Protein AF-A0A940KDH1-F1 (afdb_monomer_lite)

Structure (mmCIF, N/CA/C/O backbone):
data_AF-A0A940KDH1-F1
#
_entry.id   AF-A0A940KDH1-F1
#
loop_
_atom_site.group_PDB
_atom_site.id
_atom_site.type_symbol
_atom_site.label_atom_id
_atom_site.label_alt_id
_atom_site.label_comp_id
_atom_site.label_asym_id
_atom_site.label_entity_id
_atom_site.label_seq_id
_atom_site.pdbx_PDB_ins_code
_atom_site.Cartn_x
_atom_site.Cartn_y
_atom_site.Cartn_z
_atom_site.occupancy
_atom_site.B_iso_or_equiv
_atom_site.auth_seq_id
_atom_site.auth_comp_id
_atom_site.auth_asym_id
_atom_site.auth_atom_id
_atom_site.pdbx_PDB_model_num
ATOM 1 N N . VAL A 1 1 ? -22.830 40.051 57.660 1.00 58.16 1 VAL A N 1
ATOM 2 C CA . VAL A 1 1 ? -23.283 38.636 57.651 1.00 58.16 1 VAL A CA 1
ATOM 3 C C . VAL A 1 1 ? -22.988 37.939 56.317 1.00 58.16 1 VAL A C 1
ATOM 5 O O . VAL A 1 1 ? -22.338 36.906 56.337 1.00 58.16 1 VAL A O 1
ATOM 8 N N . ALA A 1 2 ? -23.334 38.521 55.158 1.00 60.00 2 ALA A N 1
ATOM 9 C CA . ALA A 1 2 ? -23.097 37.901 53.839 1.00 60.00 2 ALA A CA 1
ATOM 10 C C . ALA A 1 2 ? -21.617 37.590 53.502 1.00 60.00 2 ALA A C 1
ATOM 12 O O . ALA A 1 2 ? -21.322 36.557 52.908 1.00 60.00 2 ALA A O 1
ATOM 13 N N . LYS A 1 3 ? -20.674 38.438 53.940 1.00 62.50 3 LYS A N 1
ATOM 14 C CA . LYS A 1 3 ? -19.231 38.268 53.672 1.00 62.50 3 LYS A CA 1
ATOM 15 C C . LYS A 1 3 ? -18.620 37.045 54.377 1.00 62.50 3 LYS A C 1
ATOM 17 O O . LYS A 1 3 ? -17.759 36.383 53.812 1.00 62.50 3 LYS A O 1
ATOM 22 N N . ALA A 1 4 ? -19.123 36.711 55.569 1.00 64.31 4 ALA A N 1
ATOM 23 C CA . ALA A 1 4 ? -18.691 35.533 56.325 1.00 64.31 4 ALA A CA 1
ATOM 24 C C . ALA A 1 4 ? -19.195 34.225 55.685 1.00 64.31 4 ALA A C 1
ATOM 26 O O . ALA A 1 4 ? -18.475 33.235 55.660 1.00 64.31 4 ALA A O 1
ATOM 27 N N . ALA A 1 5 ? -20.394 34.234 55.089 1.00 70.69 5 ALA A N 1
ATOM 28 C CA . ALA A 1 5 ? -20.937 33.073 54.379 1.00 70.69 5 ALA A CA 1
ATOM 29 C C . ALA A 1 5 ? -20.175 32.769 53.075 1.00 70.69 5 ALA A C 1
ATOM 31 O O . ALA A 1 5 ? -19.949 31.607 52.744 1.00 70.69 5 ALA A O 1
ATOM 32 N N . GLN A 1 6 ? -19.729 33.804 52.353 1.00 74.75 6 GLN A N 1
ATOM 33 C CA . GLN A 1 6 ? -18.871 33.632 51.174 1.00 74.75 6 GLN A CA 1
ATOM 34 C C . GLN A 1 6 ? -17.470 33.132 51.539 1.00 74.75 6 GLN A C 1
ATOM 36 O O . GLN A 1 6 ? -16.935 32.271 50.841 1.00 74.75 6 GLN A O 1
ATOM 41 N N . GLN A 1 7 ? -16.890 33.620 52.641 1.00 73.38 7 GLN A N 1
ATOM 42 C CA . GLN A 1 7 ? -15.617 33.099 53.147 1.00 73.38 7 GLN A CA 1
ATOM 43 C C . GLN A 1 7 ? -15.739 31.625 53.547 1.00 73.38 7 GLN A C 1
ATOM 45 O O . GLN A 1 7 ? -14.933 30.821 53.095 1.00 73.38 7 GLN A O 1
ATOM 50 N N . PHE A 1 8 ? -16.816 31.252 54.242 1.00 78.44 8 PHE A N 1
ATOM 51 C CA . PHE A 1 8 ? -17.090 29.864 54.614 1.00 78.44 8 PHE A CA 1
ATOM 52 C C . PHE A 1 8 ? -17.244 28.934 53.399 1.00 78.44 8 PHE A C 1
ATOM 54 O O . PHE A 1 8 ? -16.708 27.828 53.382 1.00 78.44 8 PHE A O 1
ATOM 61 N N . LEU A 1 9 ? -17.941 29.378 52.346 1.00 76.94 9 LEU A N 1
ATOM 62 C CA . LEU A 1 9 ? -18.056 28.606 51.103 1.00 76.94 9 LEU A CA 1
ATOM 63 C C . LEU A 1 9 ? -16.704 28.453 50.397 1.00 76.94 9 LEU A C 1
ATOM 65 O O . LEU A 1 9 ? -16.397 27.376 49.890 1.00 76.94 9 LEU A O 1
ATOM 69 N N . THR A 1 10 ? -15.887 29.505 50.402 1.00 80.31 10 THR A N 1
ATOM 70 C CA . THR A 1 10 ? -14.557 29.490 49.779 1.00 80.31 10 THR A CA 1
ATOM 71 C C . THR A 1 10 ? -13.597 28.574 50.539 1.00 80.31 10 THR A C 1
ATOM 73 O O . THR A 1 10 ? -12.858 27.814 49.916 1.00 80.31 10 THR A O 1
ATOM 76 N N . GLU A 1 11 ? -13.644 28.581 51.874 1.00 80.12 11 GLU A N 1
ATOM 77 C CA . GLU A 1 11 ? -12.891 27.650 52.722 1.00 80.12 11 GLU A CA 1
ATOM 78 C C . GLU A 1 11 ? -13.316 26.202 52.474 1.00 80.12 11 GLU A C 1
ATOM 80 O O . GLU A 1 11 ? -12.465 25.353 52.234 1.00 80.12 11 GLU A O 1
ATOM 85 N N . ARG A 1 12 ? -14.623 25.920 52.394 1.00 78.25 12 ARG A N 1
ATOM 86 C CA . ARG A 1 12 ? -15.125 24.552 52.186 1.00 78.25 12 ARG A CA 1
ATOM 87 C C . ARG A 1 12 ? -14.752 23.963 50.823 1.00 78.25 12 ARG A C 1
ATOM 89 O O . ARG A 1 12 ? -14.547 22.754 50.700 1.00 78.25 12 ARG A O 1
ATOM 96 N N . VAL A 1 13 ? -14.687 24.806 49.792 1.00 76.75 13 VAL A N 1
ATOM 97 C CA . VAL A 1 13 ? -14.243 24.411 48.447 1.00 76.75 13 VAL A CA 1
ATOM 98 C C . VAL A 1 13 ? -12.733 24.170 48.432 1.00 76.75 13 VAL A C 1
ATOM 100 O O . VAL A 1 13 ? -12.292 23.155 47.894 1.00 76.75 13 VAL A O 1
ATOM 103 N N . ASN A 1 14 ? -11.951 25.040 49.078 1.00 78.38 14 ASN A N 1
ATOM 104 C CA . ASN A 1 14 ? -10.506 24.856 49.213 1.00 78.38 14 ASN A CA 1
ATOM 105 C C . ASN A 1 14 ? -10.142 23.614 50.030 1.00 78.38 14 ASN A C 1
ATOM 107 O O . ASN A 1 14 ? -9.196 22.917 49.673 1.00 78.38 14 ASN A O 1
ATOM 111 N N . ASP A 1 15 ? -10.899 23.306 51.082 1.00 77.75 15 ASP A N 1
ATOM 112 C CA . ASP A 1 15 ? -10.689 22.104 51.883 1.00 77.75 15 ASP A CA 1
ATOM 113 C C . ASP A 1 15 ? -10.970 20.848 51.064 1.00 77.75 15 ASP A C 1
ATOM 115 O O . ASP A 1 15 ? -10.135 19.950 51.041 1.00 77.75 15 ASP A O 1
ATOM 119 N N . ARG A 1 16 ? -12.063 20.807 50.286 1.00 71.19 16 ARG A N 1
ATOM 120 C CA . ARG A 1 16 ? -12.323 19.681 49.369 1.00 71.19 16 ARG A CA 1
ATOM 121 C C . ARG A 1 16 ? -11.237 19.516 48.308 1.00 71.19 16 ARG A C 1
ATOM 123 O O . ARG A 1 16 ? -10.835 18.386 48.043 1.00 71.19 16 ARG A O 1
ATOM 130 N N . LEU A 1 17 ? -10.750 20.613 47.728 1.00 70.75 17 LEU A N 1
ATOM 131 C CA . LEU A 1 17 ? -9.645 20.588 46.766 1.00 70.75 17 LEU A CA 1
ATOM 132 C C . LEU A 1 17 ? -8.349 20.084 47.413 1.00 70.75 17 LEU A C 1
ATOM 134 O O . LEU A 1 17 ? -7.697 19.211 46.850 1.00 70.75 17 LEU A O 1
ATOM 138 N N . LYS A 1 18 ? -8.004 20.553 48.618 1.00 70.56 18 LYS A N 1
ATOM 139 C CA . LYS A 1 18 ? -6.830 20.075 49.368 1.00 70.56 18 LYS A CA 1
ATOM 140 C C . LYS A 1 18 ? -6.956 18.610 49.783 1.00 70.56 18 LYS A C 1
ATOM 142 O O . LYS A 1 18 ? -5.959 17.894 49.732 1.00 70.56 18 LYS A O 1
ATOM 147 N N . THR A 1 19 ? -8.146 18.149 50.169 1.00 69.12 19 THR A N 1
ATOM 148 C CA . THR A 1 19 ? -8.399 16.736 50.485 1.00 69.12 19 THR A CA 1
ATOM 149 C C . THR A 1 19 ? -8.268 15.862 49.237 1.00 69.12 19 THR A C 1
ATOM 151 O O . THR A 1 19 ? -7.644 14.811 49.316 1.00 69.12 19 THR A O 1
ATOM 154 N N . ALA A 1 20 ? -8.764 16.310 48.078 1.00 60.62 20 ALA A N 1
ATOM 155 C CA . ALA A 1 20 ? -8.611 15.592 46.810 1.00 60.62 20 ALA A CA 1
ATOM 156 C C . ALA A 1 20 ? -7.150 15.559 46.321 1.00 60.62 20 ALA A C 1
ATOM 158 O O . ALA A 1 20 ? -6.684 14.525 45.856 1.00 60.62 20 ALA A O 1
ATOM 159 N N . LEU A 1 21 ? -6.401 16.653 46.499 1.00 62.44 21 LEU A N 1
ATOM 160 C CA . LEU A 1 21 ? -4.968 16.721 46.187 1.00 62.44 21 LEU A CA 1
ATOM 161 C C . LEU A 1 21 ? -4.117 15.825 47.101 1.00 62.44 21 LEU A C 1
ATOM 163 O O . LEU A 1 21 ? -3.122 15.269 46.648 1.00 62.44 21 LEU A O 1
ATOM 167 N N . ARG A 1 22 ? -4.510 15.654 48.370 1.00 54.91 22 ARG A N 1
ATOM 168 C CA . ARG A 1 22 ? -3.841 14.742 49.315 1.00 54.91 22 ARG A CA 1
ATOM 169 C C . ARG A 1 22 ? -4.258 13.279 49.154 1.00 54.91 22 ARG A C 1
ATOM 171 O O . ARG A 1 22 ? -3.481 12.404 49.504 1.00 54.91 22 ARG A O 1
ATOM 178 N N . ALA A 1 23 ? -5.429 13.005 48.578 1.00 52.75 23 ALA A N 1
ATOM 179 C CA . ALA A 1 23 ? -5.845 11.648 48.218 1.00 52.75 23 ALA A CA 1
ATOM 180 C C . ALA A 1 23 ? -5.059 11.071 47.021 1.00 52.75 23 ALA A C 1
ATOM 182 O O . ALA A 1 23 ? -5.166 9.882 46.740 1.00 52.75 23 ALA A O 1
ATOM 183 N N . GLY A 1 24 ? -4.253 11.892 46.334 1.00 50.03 24 GLY A N 1
ATOM 184 C CA . GLY A 1 24 ? -3.363 11.464 45.253 1.00 50.03 24 GLY A CA 1
ATOM 185 C C . GLY A 1 24 ? -1.982 10.973 45.701 1.00 50.03 24 GLY A C 1
ATOM 186 O O . GLY A 1 24 ? -1.167 10.643 44.847 1.00 50.03 24 GLY A O 1
ATOM 187 N N . THR A 1 25 ? -1.666 10.947 47.000 1.00 48.44 25 THR A N 1
ATOM 188 C CA . THR A 1 25 ? -0.360 10.463 47.478 1.00 48.44 25 THR A CA 1
ATOM 189 C C . THR A 1 25 ? -0.486 9.687 48.791 1.00 48.44 25 THR A C 1
ATOM 191 O O . THR A 1 25 ? -0.552 10.269 49.867 1.00 48.44 25 THR A O 1
ATOM 194 N N . ALA A 1 26 ? -0.452 8.359 48.637 1.00 43.97 26 ALA A N 1
ATOM 195 C CA . ALA A 1 26 ? -0.076 7.331 49.609 1.00 43.97 26 ALA A CA 1
ATOM 196 C C . ALA A 1 26 ? -0.945 7.149 50.870 1.00 43.97 26 ALA A C 1
ATOM 198 O O . ALA A 1 26 ? -0.878 7.938 51.808 1.00 43.97 26 ALA A O 1
ATOM 199 N N . GLN A 1 27 ? -1.613 5.990 50.963 1.00 36.78 27 GLN A N 1
ATOM 200 C CA . GLN A 1 27 ? -1.274 5.027 52.019 1.00 36.78 27 GLN A CA 1
ATOM 201 C C . GLN A 1 27 ? -1.829 3.621 51.753 1.00 36.78 27 GLN A C 1
ATOM 203 O O . GLN A 1 27 ? -3.017 3.424 51.505 1.00 36.78 27 GLN A O 1
ATOM 208 N N . GLU A 1 28 ? -0.903 2.672 51.828 1.00 46.25 28 GLU A N 1
ATOM 209 C CA . GLU A 1 28 ? -1.044 1.220 51.852 1.00 46.25 28 GLU A CA 1
ATOM 210 C C . GLU A 1 28 ? -1.723 0.751 53.152 1.00 46.25 28 GLU A C 1
ATOM 212 O O . GLU A 1 28 ? -1.417 1.302 54.208 1.00 46.25 28 GLU A O 1
ATOM 217 N N . VAL A 1 29 ? -2.555 -0.302 53.088 1.00 35.84 29 VAL A N 1
ATOM 218 C CA . VAL A 1 29 ? -2.601 -1.385 54.099 1.00 35.84 29 VAL A CA 1
ATOM 219 C C . VAL A 1 29 ? -2.990 -2.703 53.405 1.00 35.84 29 VAL A C 1
ATOM 221 O O . VAL A 1 29 ? -4.013 -2.782 52.726 1.00 35.84 29 VAL A O 1
ATOM 224 N N . GLU A 1 30 ? -2.138 -3.711 53.592 1.00 44.41 30 GLU A N 1
ATOM 225 C CA . GLU A 1 30 ? -2.192 -5.107 53.132 1.00 44.41 30 GLU A CA 1
ATOM 226 C C . GLU A 1 30 ? -3.394 -5.907 53.673 1.00 44.41 30 GLU A C 1
ATOM 228 O O . GLU A 1 30 ? -3.729 -5.749 54.843 1.00 44.41 30 GLU A O 1
ATOM 233 N N . VAL A 1 31 ? -3.931 -6.855 52.880 1.00 34.84 31 VAL A N 1
ATOM 234 C CA . VAL A 1 31 ? -4.192 -8.253 53.308 1.00 34.84 31 VAL A CA 1
ATOM 235 C C . VAL A 1 31 ? -4.069 -9.195 52.096 1.00 34.84 31 VAL A C 1
ATOM 237 O O . VAL A 1 31 ? -4.692 -8.992 51.057 1.00 34.84 31 VAL A O 1
ATOM 240 N N . GLU A 1 32 ? -3.243 -10.223 52.274 1.00 42.25 32 GLU A N 1
ATOM 241 C CA . GLU A 1 32 ? -2.875 -11.314 51.368 1.00 42.25 32 GLU A CA 1
ATOM 242 C C . GLU A 1 32 ? -4.057 -12.174 50.865 1.00 42.25 32 GLU A C 1
ATOM 244 O O . GLU A 1 32 ? -5.006 -12.416 51.610 1.00 42.25 32 GLU A O 1
ATOM 249 N N . LEU A 1 33 ? -3.946 -12.709 49.631 1.00 34.53 33 LEU A N 1
AT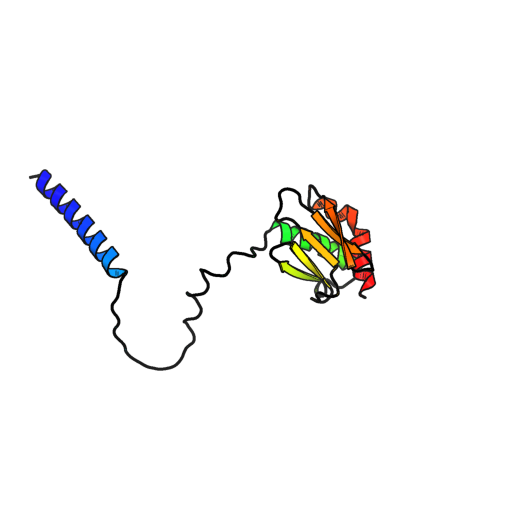OM 250 C CA . LEU A 1 33 ? -3.997 -14.151 49.280 1.00 34.53 33 LEU A CA 1
ATOM 251 C C . LEU A 1 33 ? -4.314 -14.388 47.775 1.00 34.53 33 LEU A C 1
ATOM 253 O O . LEU A 1 33 ? -5.461 -14.294 47.348 1.00 34.53 33 LEU A O 1
ATOM 257 N N . SER A 1 34 ? -3.311 -14.905 47.045 1.00 38.84 34 SER A N 1
ATOM 258 C CA . SER A 1 34 ? -3.403 -15.746 45.818 1.00 38.84 34 SER A CA 1
ATOM 259 C C . SER A 1 34 ? -3.484 -15.061 44.428 1.00 38.84 34 SER A C 1
ATOM 261 O O . SER A 1 34 ? -3.994 -13.954 44.301 1.00 38.84 34 SER A O 1
ATOM 263 N N . PRO A 1 35 ? -2.904 -15.679 43.369 1.00 42.25 35 PRO A N 1
ATOM 264 C CA . PRO A 1 35 ? -2.040 -14.962 42.428 1.00 42.25 35 PRO A CA 1
ATOM 265 C C . PRO A 1 35 ? -2.719 -14.435 41.150 1.00 42.25 35 PRO A C 1
ATOM 267 O O . PRO A 1 35 ? -3.401 -15.158 40.432 1.00 42.25 35 PRO A O 1
ATOM 270 N N . SER A 1 36 ? -2.402 -13.168 40.861 1.00 46.94 36 SER A N 1
ATOM 271 C CA . SER A 1 36 ? -2.095 -12.545 39.561 1.00 46.94 36 SER A CA 1
ATOM 272 C C . SER A 1 36 ? -2.946 -12.928 38.337 1.00 46.94 36 SER A C 1
ATOM 274 O O . SER A 1 36 ? -2.625 -13.844 37.580 1.00 46.94 36 SER A O 1
ATOM 276 N N . SER A 1 37 ? -3.995 -12.139 38.073 1.00 48.72 37 SER A N 1
ATOM 277 C CA . SER A 1 37 ? -4.624 -12.081 36.742 1.00 48.72 37 SER A CA 1
ATOM 278 C C . SER A 1 37 ? -5.236 -10.717 36.375 1.00 48.72 37 SER A C 1
ATOM 280 O O . SER A 1 37 ? -6.089 -10.644 35.499 1.00 48.72 37 SER A O 1
ATOM 282 N N . ALA A 1 38 ? -4.833 -9.614 37.022 1.00 45.31 38 ALA A N 1
ATOM 283 C CA . ALA A 1 38 ? -5.513 -8.325 36.818 1.00 45.31 38 ALA A CA 1
ATOM 284 C C . ALA A 1 38 ? -4.633 -7.059 36.922 1.00 45.31 38 ALA A C 1
ATOM 286 O O . ALA A 1 38 ? -5.172 -5.977 37.122 1.00 45.31 38 ALA A O 1
ATOM 287 N N . GLU A 1 39 ? -3.307 -7.153 36.752 1.00 39.22 39 GLU A N 1
ATOM 288 C CA . GLU A 1 39 ? -2.395 -5.988 36.864 1.00 39.22 39 GLU A CA 1
ATOM 289 C C . GLU A 1 39 ? -1.553 -5.680 35.613 1.00 39.22 39 GLU A C 1
ATOM 291 O O . GLU A 1 39 ? -0.626 -4.882 35.671 1.00 39.22 39 GLU A O 1
ATOM 296 N N . VAL A 1 40 ? -1.896 -6.217 34.438 1.00 42.97 40 VAL A N 1
ATOM 297 C CA . VAL A 1 40 ? -1.219 -5.807 33.183 1.00 42.97 40 VAL A CA 1
ATOM 298 C C . VAL A 1 40 ? -1.898 -4.592 32.518 1.00 42.97 40 VAL A C 1
ATOM 300 O O . VAL A 1 40 ? -1.405 -4.059 31.537 1.00 42.97 40 VAL A O 1
ATOM 303 N N . ALA A 1 41 ? -3.014 -4.085 33.050 1.00 49.62 41 ALA A N 1
ATOM 304 C CA . ALA A 1 41 ? -3.849 -3.118 32.326 1.00 49.62 41 ALA A CA 1
ATOM 305 C C . ALA A 1 41 ? -3.553 -1.623 32.583 1.00 49.62 41 ALA A C 1
ATOM 307 O O . ALA A 1 41 ? -4.290 -0.785 32.069 1.00 49.62 41 ALA A O 1
ATOM 308 N N . VAL A 1 42 ? -2.527 -1.245 33.362 1.00 48.09 42 VAL A N 1
ATOM 309 C CA . VAL A 1 42 ? -2.302 0.185 33.700 1.00 48.09 42 VAL A CA 1
ATOM 310 C C . VAL A 1 42 ? -0.841 0.656 33.655 1.00 48.09 42 VAL A C 1
ATOM 312 O O . VAL A 1 42 ? -0.540 1.754 34.111 1.00 48.09 42 VAL A O 1
ATOM 315 N N . ALA A 1 43 ? 0.065 -0.132 33.064 1.00 41.94 43 ALA A N 1
ATOM 316 C CA . ALA 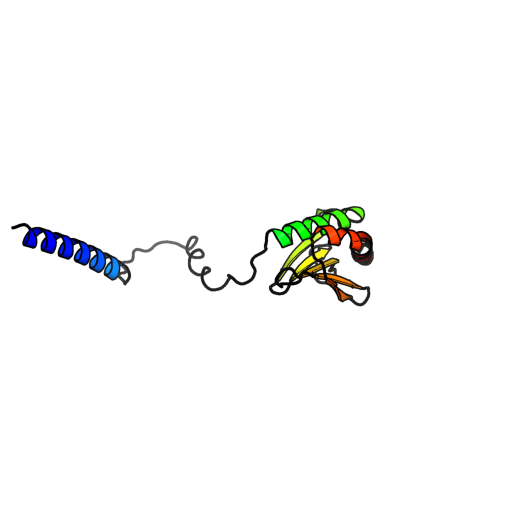A 1 43 ? 1.470 0.253 32.843 1.00 41.94 43 ALA A CA 1
ATOM 317 C C . ALA A 1 43 ? 1.897 0.260 31.356 1.00 41.94 43 ALA A C 1
ATOM 319 O O . ALA A 1 43 ? 3.076 0.461 31.064 1.00 41.94 43 ALA A O 1
ATOM 320 N N . ASP A 1 44 ? 0.949 0.081 30.428 1.00 44.53 44 ASP A N 1
ATOM 321 C CA . ASP A 1 44 ? 1.180 0.122 28.969 1.00 44.53 44 ASP A CA 1
ATOM 322 C C . ASP A 1 44 ? 0.626 1.383 28.284 1.00 44.53 44 ASP A C 1
ATOM 324 O O . ASP A 1 44 ? 0.637 1.492 27.064 1.00 44.53 44 ASP A O 1
ATOM 328 N N . LEU A 1 45 ? 0.170 2.381 29.047 1.00 48.53 45 LEU A N 1
ATOM 329 C CA . LEU A 1 45 ? -0.374 3.619 28.469 1.00 48.53 45 LEU A CA 1
ATOM 330 C C . LEU A 1 45 ? 0.678 4.704 28.176 1.00 48.53 45 LEU A C 1
ATOM 332 O O . LEU A 1 45 ? 0.317 5.742 27.638 1.00 48.53 45 LEU A O 1
ATOM 336 N N . ASP A 1 46 ? 1.965 4.458 28.454 1.00 44.59 46 ASP A N 1
ATOM 337 C CA . ASP A 1 46 ? 3.041 5.454 28.279 1.00 44.59 46 ASP A CA 1
ATOM 338 C C . ASP A 1 46 ? 4.234 4.966 27.424 1.00 44.59 46 ASP A C 1
ATOM 340 O O . ASP A 1 46 ? 5.308 5.572 27.447 1.00 44.59 46 ASP A O 1
ATOM 344 N N . ARG A 1 47 ? 4.084 3.881 26.639 1.00 49.12 47 ARG A N 1
ATOM 345 C CA . ARG A 1 47 ? 5.146 3.400 25.720 1.00 49.12 47 ARG A CA 1
ATOM 346 C C . ARG A 1 47 ? 4.725 3.012 24.294 1.00 49.12 47 ARG A C 1
ATOM 348 O O . ARG A 1 47 ? 5.613 2.651 23.531 1.00 49.12 47 ARG A O 1
ATOM 355 N N . ASP A 1 48 ? 3.454 3.143 23.905 1.00 47.41 48 ASP A N 1
ATOM 356 C CA . ASP A 1 48 ? 2.945 2.491 22.678 1.00 47.41 48 ASP A CA 1
ATOM 357 C C . ASP A 1 48 ? 2.058 3.365 21.757 1.00 47.41 48 ASP A C 1
ATOM 359 O O . ASP A 1 48 ? 1.207 2.865 21.030 1.00 47.41 48 ASP A O 1
ATOM 363 N N . THR A 1 49 ? 2.265 4.685 21.714 1.00 51.16 49 THR A N 1
ATOM 364 C CA . THR A 1 49 ? 1.510 5.613 20.833 1.00 51.16 49 THR A CA 1
ATOM 365 C C . THR A 1 49 ? 2.059 5.768 19.407 1.00 51.16 49 THR A C 1
ATOM 367 O O . THR A 1 49 ? 1.665 6.689 18.699 1.00 51.16 49 THR A O 1
ATOM 370 N N . GLU A 1 50 ? 3.008 4.944 18.952 1.00 63.50 50 GLU A N 1
ATOM 371 C CA . GLU A 1 50 ? 3.797 5.315 17.760 1.00 63.50 50 GLU A CA 1
ATOM 372 C C . GLU A 1 50 ? 3.357 4.671 16.436 1.00 63.50 50 GLU A C 1
ATOM 374 O O . GLU A 1 50 ? 3.839 5.077 15.380 1.00 63.50 50 GLU A O 1
ATOM 379 N N . ILE A 1 51 ? 2.465 3.677 16.457 1.00 64.19 51 ILE A N 1
ATOM 380 C CA . ILE A 1 51 ? 1.930 3.038 15.244 1.00 64.19 51 ILE A CA 1
ATOM 381 C C . ILE A 1 51 ? 0.404 3.016 15.354 1.00 64.19 51 ILE A C 1
ATOM 383 O O . ILE A 1 51 ? -0.179 2.095 15.924 1.00 64.19 51 ILE A O 1
ATOM 387 N N . GLU A 1 52 ? -0.235 4.066 14.846 1.00 76.75 52 GLU A N 1
ATOM 388 C CA . GLU A 1 52 ? -1.690 4.152 14.747 1.00 76.75 52 GLU A CA 1
ATOM 389 C C . GLU A 1 52 ? -2.117 3.824 13.318 1.00 76.75 52 GLU A C 1
ATOM 391 O O . GLU A 1 52 ? -1.961 4.651 12.421 1.00 76.75 52 GLU A O 1
ATOM 396 N N . THR A 1 53 ? -2.693 2.635 13.115 1.00 86.75 53 THR A N 1
ATOM 397 C CA . THR A 1 53 ? -3.286 2.280 11.823 1.00 86.75 53 THR A CA 1
ATOM 398 C C . THR A 1 53 ? -4.458 3.208 11.526 1.00 86.75 53 THR A C 1
ATOM 400 O O . THR A 1 53 ? -5.499 3.170 12.191 1.00 86.75 53 THR A O 1
ATOM 403 N N . THR A 1 54 ? -4.309 4.022 10.493 1.00 90.94 54 THR A N 1
ATOM 404 C CA . THR A 1 54 ? -5.330 4.971 10.062 1.00 90.94 54 THR A CA 1
ATOM 405 C C . THR A 1 54 ? -6.419 4.286 9.233 1.00 90.94 54 THR A C 1
ATOM 407 O O . THR A 1 54 ? -6.213 3.249 8.596 1.00 90.94 54 THR A O 1
ATOM 410 N N . LEU A 1 55 ? -7.615 4.885 9.201 1.00 92.81 55 LEU A N 1
ATOM 411 C CA . LEU A 1 55 ? -8.705 4.407 8.339 1.00 92.81 55 LEU A CA 1
ATOM 412 C C . LEU A 1 55 ? -8.305 4.416 6.861 1.00 92.81 55 LEU A C 1
ATOM 414 O O . LEU A 1 55 ? -8.666 3.509 6.118 1.00 92.81 55 LEU A O 1
ATOM 418 N N . GLU A 1 56 ? -7.521 5.409 6.457 1.00 92.88 56 GLU A N 1
ATOM 419 C CA . GLU A 1 56 ? -7.048 5.547 5.087 1.00 92.88 56 GLU A CA 1
ATOM 420 C C . GLU A 1 56 ? -6.116 4.394 4.674 1.00 92.88 56 GLU A C 1
ATOM 422 O O . GLU A 1 56 ? -6.230 3.859 3.570 1.00 92.88 56 GLU A O 1
ATOM 427 N N . GLU A 1 57 ? -5.229 3.950 5.565 1.00 94.00 57 GLU A N 1
ATOM 428 C CA . GLU A 1 57 ? -4.379 2.781 5.315 1.00 94.00 57 GLU A CA 1
ATOM 429 C C . GLU A 1 57 ? -5.198 1.499 5.192 1.00 94.00 57 GLU A C 1
ATOM 431 O O . GLU A 1 57 ? -4.930 0.679 4.311 1.00 94.00 57 GLU A O 1
ATOM 436 N N . LEU A 1 58 ? -6.236 1.344 6.021 1.00 95.56 58 LEU A N 1
ATOM 437 C CA . LEU A 1 58 ? -7.164 0.220 5.918 1.00 95.56 58 LEU A CA 1
ATOM 438 C C . LEU A 1 58 ? -7.920 0.235 4.588 1.00 95.56 58 LEU A C 1
ATOM 440 O O . LEU A 1 58 ? -8.037 -0.811 3.952 1.00 95.56 58 LEU A O 1
ATOM 444 N N . GLU A 1 59 ? -8.407 1.392 4.143 1.00 96.25 59 GLU A N 1
ATOM 445 C CA . GLU A 1 59 ? -9.087 1.547 2.853 1.00 96.25 59 GLU A CA 1
ATOM 446 C C . GLU A 1 59 ? -8.152 1.230 1.681 1.00 96.25 59 GLU A C 1
ATOM 448 O O . GLU A 1 59 ? -8.493 0.410 0.822 1.00 96.25 59 GLU A O 1
ATOM 453 N N . GLY A 1 60 ? -6.938 1.789 1.683 1.00 96.25 60 GLY A N 1
ATOM 454 C CA . GLY A 1 60 ? -5.910 1.476 0.691 1.00 96.25 60 GLY A CA 1
ATOM 455 C C . GLY A 1 60 ? -5.560 -0.014 0.675 1.00 96.25 60 GLY A C 1
ATOM 456 O O . GLY A 1 60 ? -5.474 -0.630 -0.391 1.00 96.25 60 GLY A O 1
ATOM 457 N N . TYR A 1 61 ? -5.447 -0.639 1.848 1.00 97.19 61 TYR A N 1
ATOM 458 C CA . TYR A 1 61 ? -5.252 -2.079 1.969 1.00 97.19 61 TYR A CA 1
ATOM 459 C C . TYR A 1 61 ? -6.406 -2.878 1.368 1.00 97.19 61 TYR A C 1
ATOM 461 O O . TYR A 1 61 ? -6.143 -3.848 0.656 1.00 97.19 61 TYR A O 1
ATOM 469 N N . GLN A 1 62 ? -7.665 -2.491 1.595 1.00 97.44 62 GLN A N 1
ATOM 470 C CA . GLN A 1 62 ? -8.796 -3.190 0.979 1.00 97.44 62 GLN A CA 1
ATOM 471 C C . GLN A 1 62 ? -8.756 -3.102 -0.548 1.00 97.44 62 GLN A C 1
ATOM 473 O O . GLN A 1 62 ? -9.062 -4.093 -1.211 1.00 97.44 62 GLN A O 1
ATOM 478 N N . ILE A 1 63 ? -8.327 -1.970 -1.113 1.00 97.31 63 ILE A N 1
ATOM 479 C CA . ILE A 1 63 ? -8.160 -1.816 -2.565 1.00 97.31 63 ILE A CA 1
ATOM 480 C C . ILE A 1 63 ? -7.078 -2.769 -3.084 1.00 97.31 63 ILE A C 1
ATOM 482 O O . ILE A 1 63 ? -7.339 -3.574 -3.982 1.00 97.31 63 ILE A O 1
ATOM 486 N N . VAL A 1 64 ? -5.885 -2.753 -2.480 1.00 97.00 64 VAL A N 1
ATOM 487 C CA . VAL A 1 64 ? -4.788 -3.660 -2.864 1.00 97.00 64 VAL A CA 1
ATOM 488 C C . VAL A 1 64 ? -5.219 -5.119 -2.711 1.00 97.00 64 VAL A C 1
ATOM 490 O O . VAL A 1 64 ? -4.980 -5.943 -3.597 1.00 97.00 64 VAL A O 1
ATOM 493 N N . LYS A 1 65 ? -5.909 -5.444 -1.614 1.00 96.94 65 LYS A N 1
ATOM 494 C CA . LYS A 1 65 ? -6.442 -6.777 -1.351 1.00 96.94 65 LYS A CA 1
ATOM 495 C C . LYS A 1 65 ? -7.435 -7.200 -2.424 1.00 96.94 65 LYS A C 1
ATOM 497 O O . LYS A 1 65 ? -7.318 -8.313 -2.929 1.00 96.94 65 LYS A O 1
ATOM 502 N N . ALA A 1 66 ? -8.379 -6.341 -2.798 1.00 96.62 66 ALA A N 1
ATOM 503 C CA . ALA A 1 66 ? -9.365 -6.628 -3.835 1.00 96.62 66 ALA A CA 1
ATOM 504 C C . ALA A 1 66 ? -8.701 -6.906 -5.192 1.00 96.62 66 ALA A C 1
ATOM 506 O O . ALA A 1 66 ? -9.069 -7.863 -5.872 1.00 96.62 66 ALA A O 1
ATOM 507 N N . ILE A 1 67 ? -7.673 -6.133 -5.552 1.00 96.75 67 ILE A N 1
ATOM 508 C CA . ILE A 1 67 ? -6.887 -6.344 -6.774 1.00 96.75 67 ILE A CA 1
ATOM 509 C C . ILE A 1 67 ? -6.159 -7.696 -6.733 1.00 96.75 67 ILE A C 1
ATOM 511 O O . ILE A 1 67 ? -6.259 -8.487 -7.676 1.00 96.75 67 ILE A O 1
ATOM 515 N N . ALA A 1 68 ? -5.463 -7.985 -5.632 1.00 95.44 68 ALA A N 1
ATOM 516 C CA . ALA A 1 68 ? -4.712 -9.224 -5.442 1.00 95.44 68 ALA A CA 1
ATOM 517 C C . ALA A 1 68 ? -5.615 -10.473 -5.363 1.00 95.44 68 ALA A C 1
ATOM 519 O O . ALA A 1 68 ? -5.199 -11.563 -5.765 1.00 95.44 68 ALA A O 1
ATOM 520 N N . CYS A 1 69 ? -6.873 -10.324 -4.929 1.00 93.75 69 CYS A N 1
ATOM 521 C CA . CYS A 1 69 ? -7.861 -11.409 -4.915 1.00 93.75 69 CYS A CA 1
ATOM 522 C C . CYS A 1 69 ? -8.190 -11.969 -6.307 1.00 93.75 69 CYS A C 1
ATOM 524 O O . CYS A 1 69 ? -8.734 -13.068 -6.404 1.00 93.75 69 CYS A O 1
ATOM 526 N N . GLY A 1 70 ? -7.848 -11.251 -7.383 1.00 92.50 70 GLY A N 1
ATOM 527 C CA . GLY A 1 70 ? -7.945 -11.780 -8.744 1.00 92.50 70 GLY A CA 1
ATOM 528 C C . GLY A 1 70 ? -6.977 -12.937 -9.029 1.00 92.50 70 GLY A C 1
ATOM 529 O O . GLY A 1 70 ? -7.204 -13.686 -9.974 1.00 92.50 70 GLY A O 1
ATOM 530 N N . VAL A 1 71 ? -5.922 -13.100 -8.221 1.00 93.56 71 VAL A N 1
ATOM 531 C CA . VAL A 1 71 ? -4.862 -14.108 -8.423 1.00 93.56 71 VAL A CA 1
ATOM 532 C C . VAL A 1 71 ? -4.794 -15.103 -7.262 1.00 93.56 71 VAL A C 1
ATOM 534 O O . VAL A 1 71 ? -4.615 -16.302 -7.471 1.00 93.56 71 VAL A O 1
ATOM 537 N N . VAL A 1 72 ? -4.965 -14.634 -6.022 1.00 95.56 72 VAL A N 1
ATOM 538 C CA . VAL A 1 72 ? -4.861 -15.463 -4.809 1.00 95.56 72 VAL A CA 1
ATOM 539 C C . VAL A 1 72 ? -6.095 -15.345 -3.926 1.00 95.56 72 VAL A C 1
ATOM 541 O O . VAL A 1 72 ? -6.886 -14.419 -4.030 1.00 95.56 72 VAL A O 1
ATOM 544 N N . LYS A 1 73 ? -6.267 -16.291 -3.000 1.00 95.94 73 LYS A N 1
ATOM 545 C CA . LYS A 1 73 ? -7.383 -16.245 -2.050 1.00 95.94 73 LYS A CA 1
ATOM 546 C C . LYS A 1 73 ? -7.210 -15.081 -1.053 1.00 95.94 73 LYS A C 1
ATOM 548 O O . LYS A 1 73 ? -6.099 -14.876 -0.564 1.00 95.94 73 LYS A O 1
ATOM 553 N N . PRO A 1 74 ? -8.301 -14.407 -0.642 1.00 94.50 74 PRO A N 1
ATOM 554 C CA . PRO A 1 74 ? -8.256 -13.219 0.221 1.00 94.50 74 PRO A CA 1
ATOM 555 C C . PRO A 1 74 ? -7.580 -13.431 1.579 1.00 94.50 74 PRO A C 1
ATOM 557 O O . PRO A 1 74 ? -7.021 -12.491 2.132 1.00 94.50 74 PRO A O 1
ATOM 560 N N . HIS A 1 75 ? -7.632 -14.643 2.139 1.00 95.50 75 HIS A N 1
ATOM 561 C CA . HIS A 1 75 ? -7.023 -14.950 3.440 1.00 95.50 75 HIS A CA 1
ATOM 562 C C . HIS A 1 75 ? -5.492 -15.011 3.398 1.00 95.50 75 HIS A C 1
ATOM 564 O O . HIS A 1 75 ? -4.861 -14.974 4.446 1.00 95.50 75 HIS A O 1
ATOM 570 N N . ARG A 1 76 ? -4.896 -15.141 2.205 1.00 95.56 76 ARG A N 1
ATOM 571 C CA . ARG A 1 76 ? -3.438 -15.141 2.036 1.00 95.56 76 ARG A CA 1
ATOM 572 C C . ARG A 1 76 ? -2.865 -13.730 2.046 1.00 95.56 76 ARG A C 1
ATOM 574 O O . ARG A 1 76 ? -1.657 -13.578 2.131 1.00 95.56 76 ARG A O 1
ATOM 581 N N . ILE A 1 77 ? -3.703 -12.708 1.917 1.00 96.81 77 ILE A N 1
ATOM 582 C CA . ILE A 1 77 ? -3.263 -11.318 1.889 1.00 96.81 77 ILE A CA 1
ATOM 583 C C . ILE A 1 77 ? -3.350 -10.795 3.319 1.00 96.81 77 ILE A C 1
ATOM 585 O O . ILE A 1 77 ? -4.433 -10.760 3.908 1.00 96.81 77 ILE A O 1
ATOM 589 N N . ALA A 1 78 ? -2.199 -10.426 3.866 1.00 96.62 78 ALA A N 1
ATOM 590 C CA . ALA A 1 78 ? -2.049 -9.913 5.215 1.00 96.62 78 ALA A CA 1
ATOM 591 C C . ALA A 1 78 ? -1.574 -8.459 5.178 1.00 96.62 78 ALA A C 1
ATOM 593 O O . ALA A 1 78 ? -0.923 -8.024 4.227 1.00 96.62 78 ALA A O 1
ATOM 594 N N . GLN A 1 79 ? -1.887 -7.727 6.238 1.00 95.50 79 GLN A N 1
ATOM 595 C CA . GLN A 1 79 ? -1.373 -6.386 6.482 1.00 95.50 79 GLN A CA 1
ATOM 596 C C . GLN A 1 79 ? -0.418 -6.394 7.674 1.00 95.50 79 GLN A C 1
ATOM 598 O O . GLN A 1 79 ? -0.647 -7.122 8.641 1.00 95.50 79 GLN A O 1
ATOM 603 N N . ARG A 1 80 ? 0.607 -5.547 7.644 1.00 94.06 80 ARG A N 1
ATOM 604 C CA . ARG A 1 80 ? 1.413 -5.217 8.821 1.00 94.06 80 ARG A CA 1
ATOM 605 C C . ARG A 1 80 ? 1.696 -3.734 8.849 1.00 94.06 80 ARG A C 1
ATOM 607 O O . ARG A 1 80 ? 2.245 -3.198 7.894 1.00 94.06 80 ARG A O 1
ATOM 614 N N . ASP A 1 81 ? 1.361 -3.109 9.960 1.00 92.12 81 ASP A N 1
ATOM 615 C CA . ASP A 1 81 ? 1.651 -1.703 10.155 1.00 92.12 81 ASP A CA 1
ATOM 616 C C . ASP A 1 81 ? 3.095 -1.507 10.640 1.00 92.12 81 ASP A C 1
ATOM 618 O O . ASP A 1 81 ? 3.647 -2.323 11.387 1.00 92.12 81 ASP A O 1
ATOM 622 N N . SER A 1 82 ? 3.728 -0.442 10.168 1.00 89.44 82 SER A N 1
ATOM 623 C CA . SER A 1 82 ? 5.051 -0.014 10.588 1.00 89.44 82 SER A CA 1
ATOM 624 C C . SER A 1 82 ? 5.113 1.508 10.597 1.00 89.44 82 SER A C 1
ATOM 626 O O . SER A 1 82 ? 4.474 2.177 9.794 1.00 89.44 82 SER A O 1
ATOM 628 N N . LYS A 1 83 ? 5.989 2.075 11.432 1.00 87.19 83 LYS A N 1
ATOM 629 C CA . LYS A 1 83 ? 6.130 3.535 11.592 1.00 87.19 83 LYS A CA 1
ATOM 630 C C . LYS A 1 83 ? 6.293 4.312 10.277 1.00 87.19 83 LYS A C 1
ATOM 632 O O . LYS A 1 83 ? 5.930 5.480 10.185 1.00 87.19 83 LYS A O 1
ATOM 637 N N . SER A 1 84 ? 6.918 3.702 9.269 1.00 88.44 84 SER A N 1
ATOM 638 C CA . SER A 1 84 ? 7.242 4.370 8.001 1.00 88.44 84 SER A CA 1
ATOM 639 C C . SER A 1 84 ? 6.294 4.028 6.853 1.00 88.44 84 SER A C 1
ATOM 641 O O . SER A 1 84 ? 6.347 4.707 5.822 1.00 88.44 84 SER A O 1
ATOM 643 N N . TYR A 1 85 ? 5.515 2.954 6.983 1.00 93.19 85 TYR A N 1
ATOM 644 C CA . TYR A 1 85 ? 4.610 2.470 5.946 1.00 93.19 85 TYR A CA 1
ATOM 645 C C . TYR A 1 85 ? 3.698 1.362 6.447 1.00 93.19 85 TYR A C 1
ATOM 647 O O . TYR A 1 85 ? 4.060 0.562 7.308 1.00 93.19 85 TYR A O 1
ATOM 655 N N . PHE A 1 86 ? 2.594 1.203 5.743 1.00 95.50 86 PHE A N 1
ATOM 656 C CA . PHE A 1 86 ? 1.692 0.089 5.904 1.00 95.50 86 PHE A CA 1
ATOM 657 C C . PHE A 1 86 ? 1.993 -1.007 4.874 1.00 95.50 86 PHE A C 1
ATOM 659 O O . PHE A 1 86 ? 1.885 -0.809 3.662 1.00 95.50 86 PHE A O 1
ATOM 666 N N . ALA A 1 87 ? 2.431 -2.173 5.337 1.00 95.62 87 ALA A N 1
ATOM 667 C CA . ALA A 1 87 ? 2.861 -3.276 4.488 1.00 95.62 87 ALA A CA 1
ATOM 668 C C . ALA A 1 87 ? 1.686 -4.173 4.090 1.00 95.62 87 ALA A C 1
ATOM 670 O O . ALA A 1 87 ? 0.940 -4.643 4.948 1.00 95.62 87 ALA A O 1
ATOM 671 N N . VAL A 1 88 ? 1.590 -4.508 2.803 1.00 96.75 88 VAL A N 1
ATOM 672 C CA . VAL A 1 88 ? 0.701 -5.559 2.295 1.00 96.75 88 VAL A CA 1
ATOM 673 C C . VAL A 1 88 ? 1.554 -6.751 1.877 1.00 96.75 88 VAL A C 1
ATOM 675 O O . VAL A 1 88 ? 2.423 -6.636 1.011 1.00 96.75 88 VAL A O 1
ATOM 678 N N . LEU A 1 89 ? 1.329 -7.898 2.510 1.00 96.56 89 LEU A N 1
ATOM 679 C CA . LEU A 1 89 ? 2.165 -9.092 2.402 1.00 96.56 89 LEU A CA 1
ATOM 680 C C . LEU A 1 89 ? 1.353 -10.287 1.907 1.00 96.56 89 LEU A C 1
ATOM 682 O O . LEU A 1 89 ? 0.170 -10.430 2.225 1.00 96.56 89 LEU A O 1
ATOM 686 N N . LEU A 1 90 ? 2.017 -11.193 1.192 1.00 95.75 90 LEU A N 1
ATOM 687 C CA . LEU A 1 90 ? 1.477 -12.516 0.902 1.00 95.75 90 LEU A CA 1
ATOM 688 C C . LEU A 1 90 ? 1.890 -13.511 1.997 1.00 95.75 90 LEU A C 1
ATOM 690 O O . LEU A 1 90 ? 3.052 -13.571 2.395 1.00 95.75 90 LEU A O 1
ATOM 694 N N . ASP A 1 91 ? 0.942 -14.330 2.444 1.00 95.12 91 ASP A N 1
ATOM 695 C CA . ASP A 1 91 ? 1.089 -15.374 3.464 1.00 95.12 91 ASP A CA 1
ATOM 696 C C . ASP A 1 91 ? 1.647 -14.870 4.808 1.00 95.12 91 ASP A C 1
ATOM 698 O O . ASP A 1 91 ? 2.350 -15.609 5.493 1.00 95.12 91 ASP A O 1
ATOM 702 N N . ASP A 1 92 ? 1.389 -13.604 5.161 1.00 95.06 92 ASP A N 1
ATOM 703 C CA . ASP A 1 92 ? 1.972 -12.939 6.342 1.00 95.06 92 ASP A CA 1
ATOM 704 C C . ASP A 1 92 ? 3.510 -13.078 6.426 1.00 95.06 92 ASP A C 1
ATOM 706 O O . ASP A 1 92 ? 4.110 -13.231 7.491 1.00 95.06 92 ASP A O 1
ATOM 710 N N . ASN A 1 93 ? 4.179 -13.050 5.269 1.00 94.38 93 ASN A N 1
ATOM 711 C CA . ASN A 1 93 ? 5.620 -13.242 5.181 1.00 94.38 93 ASN A CA 1
ATOM 712 C C . ASN A 1 93 ? 6.325 -11.988 4.653 1.00 94.38 93 ASN A C 1
ATOM 714 O O . ASN A 1 93 ? 6.176 -11.612 3.492 1.00 94.38 93 ASN A O 1
ATOM 718 N N . ASN A 1 94 ? 7.208 -11.409 5.471 1.00 91.88 94 ASN A N 1
ATOM 719 C CA . ASN A 1 94 ? 8.015 -10.234 5.109 1.00 91.88 94 ASN A CA 1
ATOM 720 C C . ASN A 1 94 ? 8.916 -10.444 3.875 1.00 91.88 94 ASN A C 1
ATOM 722 O O . ASN A 1 94 ? 9.391 -9.477 3.286 1.00 91.88 94 ASN A O 1
ATOM 726 N N . ARG A 1 95 ? 9.179 -11.695 3.469 1.00 91.12 95 ARG A N 1
ATOM 727 C CA . ARG A 1 95 ? 9.941 -12.018 2.249 1.00 91.12 95 ARG A CA 1
ATOM 728 C C . ARG A 1 95 ? 9.102 -11.999 0.970 1.00 91.12 95 ARG A C 1
ATOM 730 O O . ARG A 1 95 ? 9.704 -12.109 -0.102 1.00 91.12 95 ARG A O 1
ATOM 737 N N . LYS A 1 96 ? 7.775 -11.874 1.095 1.00 94.44 96 LYS A N 1
ATOM 738 C CA . LYS A 1 96 ? 6.787 -11.812 0.011 1.00 94.44 96 LYS A CA 1
ATOM 739 C C . LYS A 1 96 ? 5.946 -10.515 0.077 1.00 94.44 96 LYS A C 1
ATOM 741 O O . LYS A 1 96 ? 4.725 -10.583 0.249 1.00 94.44 96 LYS A O 1
ATOM 746 N N . PRO A 1 97 ? 6.571 -9.326 0.023 1.00 95.31 97 PRO A N 1
ATOM 747 C CA . PRO A 1 97 ? 5.838 -8.064 0.035 1.00 95.31 97 PRO A CA 1
ATOM 748 C C . PRO A 1 97 ? 5.137 -7.818 -1.307 1.00 95.31 97 PRO A C 1
ATOM 750 O O . PRO A 1 97 ? 5.751 -7.937 -2.360 1.00 95.31 97 PRO A O 1
ATOM 753 N N . ILE A 1 98 ? 3.858 -7.453 -1.266 1.00 95.62 98 ILE A N 1
ATOM 754 C CA . ILE A 1 98 ? 3.058 -7.131 -2.456 1.00 95.62 98 ILE A CA 1
ATOM 755 C C . ILE A 1 98 ? 3.143 -5.629 -2.741 1.00 95.62 98 ILE A C 1
ATOM 757 O O . ILE A 1 98 ? 3.441 -5.219 -3.858 1.00 95.62 98 ILE A O 1
ATOM 761 N N . ALA A 1 99 ? 2.885 -4.813 -1.718 1.00 96.44 99 ALA A N 1
ATOM 762 C CA . ALA A 1 99 ? 2.911 -3.358 -1.803 1.00 96.44 99 ALA A CA 1
ATOM 763 C C . ALA A 1 99 ? 3.204 -2.739 -0.429 1.00 96.44 99 ALA A C 1
ATOM 765 O O . ALA A 1 99 ? 3.040 -3.385 0.611 1.00 96.44 99 ALA A O 1
ATOM 766 N N . ARG A 1 100 ? 3.617 -1.473 -0.425 1.00 96.19 100 ARG A N 1
ATOM 767 C CA . ARG A 1 100 ? 3.790 -0.643 0.774 1.00 96.19 100 ARG A CA 1
ATOM 768 C C . ARG A 1 100 ? 3.030 0.661 0.589 1.00 96.19 100 ARG A C 1
ATOM 770 O O . ARG A 1 100 ? 3.219 1.340 -0.412 1.00 96.19 100 ARG A O 1
ATOM 777 N N . LEU A 1 101 ? 2.170 1.013 1.533 1.00 96.62 101 LEU A N 1
ATOM 778 C CA . LEU A 1 101 ? 1.416 2.261 1.502 1.00 96.62 101 LEU A CA 1
ATOM 779 C C . LEU A 1 101 ? 2.123 3.271 2.406 1.00 96.62 101 LEU A C 1
ATOM 781 O O . LEU A 1 101 ? 2.313 3.023 3.593 1.00 96.62 101 LEU A O 1
ATOM 785 N N . HIS A 1 102 ? 2.549 4.396 1.843 1.00 95.69 102 HIS A N 1
ATOM 786 C CA . HIS A 1 102 ? 3.215 5.466 2.582 1.00 95.69 102 HIS A CA 1
ATOM 787 C C . HIS A 1 102 ? 2.267 6.656 2.696 1.00 95.69 102 HIS A C 1
ATOM 789 O O . HIS A 1 102 ? 2.342 7.586 1.890 1.00 95.69 102 HIS A O 1
ATOM 795 N N . PHE A 1 103 ? 1.352 6.610 3.666 1.00 93.44 103 PHE A N 1
ATOM 796 C CA . PHE A 1 103 ? 0.311 7.634 3.838 1.00 93.4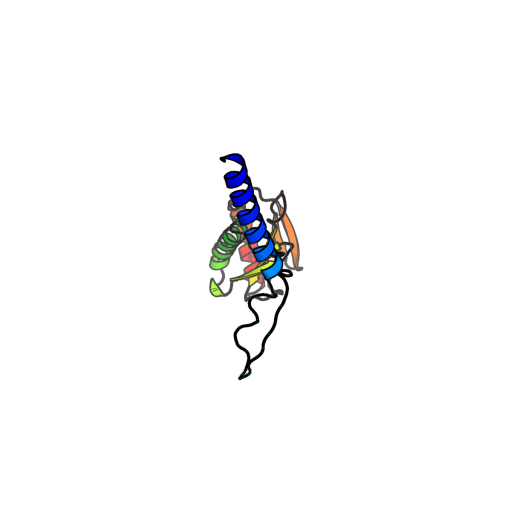4 103 PHE A CA 1
ATOM 797 C C . PHE A 1 103 ? 0.598 8.617 4.985 1.00 93.44 103 PHE A C 1
ATOM 799 O O . PHE A 1 103 ? -0.087 9.623 5.118 1.00 93.44 103 PHE A O 1
ATOM 806 N N . ASN A 1 104 ? 1.685 8.405 5.733 1.00 88.25 104 ASN A N 1
ATOM 807 C CA . ASN A 1 104 ? 2.069 9.224 6.894 1.00 88.25 104 ASN A CA 1
ATOM 808 C C . ASN A 1 104 ? 2.573 10.636 6.526 1.00 88.25 104 ASN A C 1
ATOM 810 O O . ASN A 1 104 ? 2.764 11.483 7.397 1.00 88.25 104 ASN A O 1
ATOM 814 N N . GLY A 1 105 ? 2.866 10.886 5.246 1.00 86.69 105 GLY A N 1
ATOM 815 C CA . GLY A 1 105 ? 3.403 12.152 4.750 1.00 86.69 105 GLY A CA 1
ATOM 816 C C . GLY A 1 105 ? 2.346 13.055 4.114 1.00 86.69 105 GLY A C 1
ATOM 817 O O . GLY A 1 105 ? 1.230 12.642 3.827 1.00 86.69 105 GLY A O 1
ATOM 818 N N . LYS A 1 106 ? 2.730 14.304 3.812 1.00 89.00 106 LYS A N 1
ATOM 819 C CA . LYS A 1 106 ? 1.866 15.241 3.067 1.00 89.00 106 LYS A CA 1
ATOM 820 C C . LYS A 1 106 ? 1.529 14.733 1.657 1.00 89.00 106 LYS A C 1
ATOM 822 O O . LYS A 1 106 ? 0.415 14.940 1.193 1.00 89.00 106 LYS A O 1
ATOM 827 N N . GLN A 1 107 ? 2.504 14.114 0.989 1.00 94.25 107 GLN A N 1
ATOM 828 C CA . GLN A 1 107 ? 2.304 13.385 -0.263 1.00 94.25 107 GLN A CA 1
ATOM 829 C C . GLN A 1 107 ? 2.206 11.899 0.062 1.00 94.25 107 GLN A C 1
ATOM 831 O O . GLN A 1 107 ? 3.057 11.376 0.789 1.00 94.25 107 GLN A O 1
ATOM 836 N N . LYS A 1 108 ? 1.207 11.234 -0.511 1.00 95.19 108 LYS A N 1
ATOM 837 C CA . LYS A 1 108 ? 1.017 9.792 -0.387 1.00 95.19 108 LYS A CA 1
ATOM 838 C C . LYS A 1 108 ? 1.792 9.082 -1.484 1.00 95.19 108 LYS A C 1
ATOM 840 O O . LYS A 1 108 ? 1.902 9.587 -2.602 1.00 95.19 108 LYS A O 1
ATOM 845 N N . TYR A 1 109 ? 2.323 7.909 -1.161 1.00 96.88 109 TYR A N 1
ATOM 846 C CA . TYR A 1 109 ? 2.998 7.072 -2.145 1.00 96.88 109 TYR A CA 1
ATOM 847 C C . TYR A 1 109 ? 2.535 5.622 -2.063 1.00 96.88 109 TYR A C 1
ATOM 849 O O . TYR A 1 109 ? 2.396 5.060 -0.974 1.00 96.88 109 TYR A O 1
ATOM 857 N N . LEU A 1 110 ? 2.382 5.006 -3.231 1.00 97.38 110 LEU A N 1
ATOM 858 C CA . LEU A 1 110 ? 2.275 3.567 -3.405 1.00 97.38 110 LEU A CA 1
ATOM 859 C C . LEU A 1 110 ? 3.665 3.003 -3.725 1.00 97.38 110 LEU A C 1
ATOM 861 O O . LEU A 1 110 ? 4.232 3.265 -4.784 1.00 97.38 110 LEU A O 1
ATOM 865 N N . GLY A 1 111 ? 4.226 2.239 -2.796 1.00 96.44 111 GLY A N 1
ATOM 866 C CA . GLY A 1 111 ? 5.464 1.490 -2.972 1.00 96.44 111 GLY A CA 1
ATOM 867 C C . GLY A 1 111 ? 5.191 0.134 -3.616 1.00 96.44 111 GLY A C 1
ATOM 868 O O . GLY A 1 111 ? 4.529 -0.714 -3.015 1.00 96.44 111 GLY A O 1
ATOM 869 N N . LEU A 1 112 ? 5.722 -0.086 -4.816 1.00 95.56 112 LEU A N 1
ATOM 870 C CA . LEU A 1 112 ? 5.684 -1.370 -5.520 1.00 95.56 112 LEU A CA 1
ATOM 871 C C . LEU A 1 112 ? 7.083 -1.977 -5.548 1.00 95.56 112 LEU A C 1
ATOM 873 O O . LEU A 1 112 ? 8.066 -1.251 -5.675 1.00 95.56 112 LEU A O 1
ATOM 877 N N . LEU A 1 113 ? 7.177 -3.299 -5.416 1.00 92.69 113 LEU A N 1
ATOM 878 C CA . LEU A 1 113 ? 8.458 -4.000 -5.445 1.00 92.69 113 LEU A CA 1
ATOM 879 C C . LEU A 1 113 ? 8.652 -4.711 -6.783 1.00 92.69 113 LEU A C 1
ATOM 881 O O . LEU A 1 113 ? 7.732 -5.346 -7.306 1.00 92.69 113 LEU A O 1
ATOM 885 N N . ASP A 1 114 ? 9.858 -4.614 -7.328 1.00 88.69 114 ASP A N 1
ATOM 886 C CA . ASP A 1 114 ? 10.273 -5.355 -8.518 1.00 88.69 114 ASP A CA 1
ATOM 887 C C . ASP A 1 114 ? 10.765 -6.781 -8.176 1.00 88.69 114 ASP A C 1
ATOM 889 O O . ASP A 1 114 ? 10.592 -7.278 -7.056 1.00 88.69 114 ASP A O 1
ATOM 893 N N . GLU A 1 115 ? 11.321 -7.484 -9.166 1.00 86.50 115 GLU A N 1
ATOM 894 C CA . GLU A 1 115 ? 11.875 -8.837 -8.999 1.00 86.50 115 GLU A CA 1
ATOM 895 C C . GLU A 1 115 ? 13.088 -8.864 -8.057 1.00 86.50 115 GLU A C 1
ATOM 897 O O . GLU A 1 115 ? 13.233 -9.792 -7.254 1.00 86.50 115 GLU A O 1
ATOM 902 N N . ASP A 1 116 ? 13.899 -7.806 -8.087 1.00 85.81 116 ASP A N 1
ATOM 903 C CA . ASP A 1 116 ? 15.074 -7.614 -7.236 1.00 85.81 116 ASP A CA 1
ATOM 904 C C . ASP A 1 116 ? 14.713 -7.101 -5.828 1.00 85.81 116 ASP A C 1
ATOM 906 O O . ASP A 1 116 ? 15.587 -6.896 -4.979 1.00 85.81 116 ASP A O 1
ATOM 910 N N . LYS A 1 117 ? 13.411 -6.960 -5.536 1.00 83.44 117 LYS A N 1
ATOM 911 C CA . LYS A 1 117 ? 12.849 -6.434 -4.280 1.00 83.44 117 LYS A CA 1
ATOM 912 C C . LYS A 1 117 ? 13.234 -4.981 -4.007 1.00 83.44 117 LYS A C 1
ATOM 914 O O . LYS A 1 117 ? 13.228 -4.546 -2.850 1.00 83.44 117 LYS A O 1
ATOM 919 N N . VAL A 1 118 ? 13.546 -4.231 -5.054 1.00 89.94 118 VAL A N 1
ATOM 920 C CA . VAL A 1 118 ? 13.735 -2.789 -5.003 1.00 89.94 118 VAL A CA 1
ATOM 921 C C . VAL A 1 118 ? 12.361 -2.127 -5.014 1.00 89.94 118 VAL A C 1
ATOM 923 O O . VAL A 1 118 ? 11.491 -2.426 -5.831 1.00 89.94 118 VAL A O 1
ATOM 926 N N . GLU A 1 119 ? 12.146 -1.240 -4.047 1.00 93.38 119 GLU A N 1
ATOM 927 C CA . GLU A 1 119 ? 10.905 -0.485 -3.904 1.00 93.38 119 GLU A CA 1
ATOM 928 C C . GLU A 1 119 ? 10.928 0.742 -4.821 1.00 93.38 119 GLU A C 1
ATOM 930 O O . GLU A 1 119 ? 11.801 1.603 -4.701 1.00 93.38 119 GLU A O 1
ATOM 935 N N . THR A 1 120 ? 9.924 0.855 -5.687 1.00 94.81 120 THR A N 1
ATOM 936 C CA . THR A 1 120 ? 9.634 2.061 -6.465 1.00 94.81 120 THR A CA 1
ATOM 937 C C . THR A 1 120 ? 8.421 2.759 -5.867 1.00 94.81 120 THR A C 1
ATOM 939 O O . THR A 1 120 ? 7.362 2.154 -5.706 1.00 94.81 120 THR A O 1
ATOM 942 N N . ARG A 1 121 ? 8.572 4.043 -5.525 1.00 95.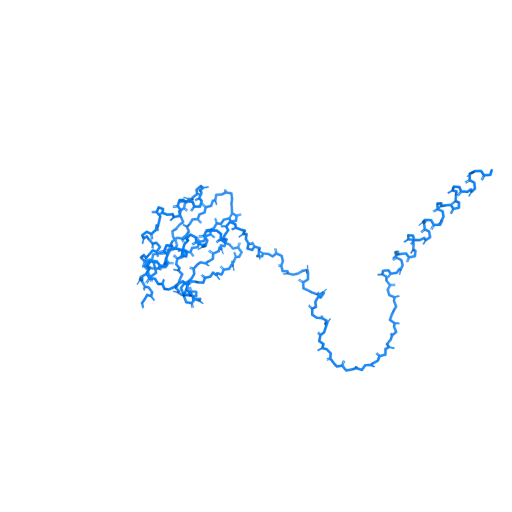25 121 ARG A N 1
ATOM 943 C CA . ARG A 1 121 ? 7.497 4.861 -4.951 1.00 95.25 121 ARG A CA 1
ATOM 944 C C . ARG A 1 121 ? 6.781 5.642 -6.039 1.00 95.25 121 ARG A C 1
ATOM 946 O O . ARG A 1 121 ? 7.379 6.509 -6.672 1.00 95.25 121 ARG A O 1
ATOM 953 N N . HIS A 1 122 ? 5.495 5.376 -6.194 1.00 96.19 122 HIS A N 1
ATOM 954 C CA . HIS A 1 122 ? 4.610 6.110 -7.085 1.00 96.19 122 HIS A CA 1
ATOM 955 C C . HIS A 1 122 ? 3.823 7.135 -6.268 1.00 96.19 122 HIS A C 1
ATOM 957 O O . HIS A 1 122 ? 3.125 6.727 -5.338 1.00 96.19 122 HIS A O 1
ATOM 963 N N . PRO A 1 123 ? 3.964 8.446 -6.530 1.00 96.62 123 PRO A N 1
ATOM 964 C CA . PRO A 1 123 ? 3.133 9.440 -5.866 1.00 96.62 123 PRO A CA 1
ATOM 965 C C . PRO A 1 123 ? 1.679 9.213 -6.268 1.00 96.62 123 PRO A C 1
ATOM 967 O O . PRO A 1 123 ? 1.405 8.991 -7.445 1.00 96.62 123 PRO A O 1
ATOM 970 N N . ILE A 1 124 ? 0.786 9.265 -5.285 1.00 96.25 124 ILE A N 1
ATOM 971 C CA . ILE A 1 124 ? -0.655 9.228 -5.515 1.00 96.25 124 ILE A CA 1
ATOM 972 C C . ILE A 1 124 ? -1.320 10.407 -4.813 1.00 96.25 124 ILE A C 1
ATOM 974 O O . ILE A 1 124 ? -0.909 10.783 -3.708 1.00 96.25 124 ILE A O 1
ATOM 978 N N . ASP A 1 125 ? -2.341 10.974 -5.442 1.00 94.00 125 ASP A N 1
ATOM 979 C CA . ASP A 1 125 ? -3.141 12.056 -4.858 1.00 94.00 125 ASP A CA 1
ATOM 980 C C . ASP A 1 125 ? -4.411 11.515 -4.177 1.00 94.00 125 ASP A C 1
ATOM 982 O O . ASP A 1 125 ? -4.866 12.060 -3.164 1.00 94.00 125 ASP A O 1
ATOM 986 N N . GLY A 1 126 ? -4.934 10.391 -4.678 1.00 94.25 126 GLY A N 1
ATOM 987 C CA . GLY A 1 126 ? -6.112 9.692 -4.164 1.00 94.25 126 GLY A CA 1
ATOM 988 C C . GLY A 1 126 ? -5.923 8.175 -4.084 1.00 94.25 126 GLY A C 1
ATOM 989 O O . GLY A 1 126 ? -5.048 7.597 -4.727 1.00 94.25 126 GLY A O 1
ATOM 990 N N . LEU A 1 127 ? -6.755 7.507 -3.278 1.00 94.62 127 LEU A N 1
ATOM 991 C CA . LEU A 1 127 ? -6.724 6.043 -3.143 1.00 94.62 127 LEU A CA 1
ATOM 992 C C . LEU A 1 127 ? -7.185 5.319 -4.418 1.00 94.62 127 LEU A C 1
ATOM 994 O O . LEU A 1 127 ? -6.804 4.177 -4.661 1.00 94.62 127 LEU A O 1
ATOM 998 N N . ASP A 1 128 ? -8.002 5.969 -5.241 1.00 95.06 128 ASP A N 1
ATOM 999 C CA . ASP A 1 128 ? -8.473 5.450 -6.522 1.00 95.06 128 ASP A CA 1
ATOM 1000 C C . ASP A 1 128 ? -7.335 5.252 -7.535 1.00 95.06 128 ASP A C 1
ATOM 1002 O O . ASP A 1 128 ? -7.383 4.323 -8.344 1.00 95.06 12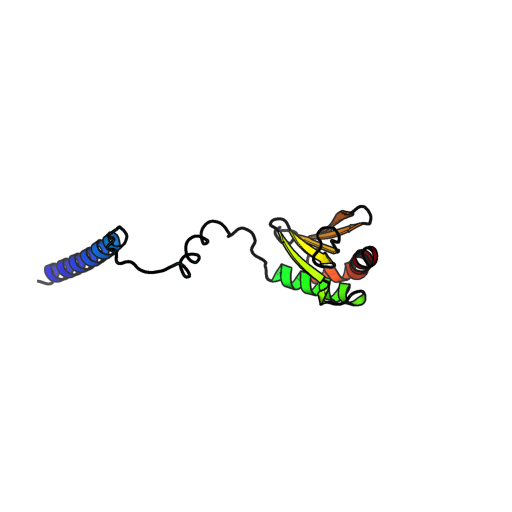8 ASP A O 1
ATOM 1006 N N . GLU A 1 129 ? -6.254 6.025 -7.437 1.00 96.50 129 GLU A N 1
ATOM 1007 C CA . GLU A 1 129 ? -5.082 5.881 -8.307 1.00 96.50 129 GLU A CA 1
ATOM 1008 C C . GLU A 1 129 ? -4.342 4.549 -8.101 1.00 96.50 129 GLU A C 1
ATOM 1010 O O . GLU A 1 129 ? -3.635 4.087 -8.998 1.00 96.50 129 GLU A O 1
ATOM 1015 N N . ILE A 1 130 ? -4.573 3.845 -6.983 1.00 96.81 130 ILE A N 1
ATOM 1016 C CA . ILE A 1 130 ? -4.049 2.486 -6.763 1.00 96.81 130 ILE A CA 1
ATOM 1017 C C . ILE A 1 130 ? -4.518 1.531 -7.878 1.00 96.81 130 ILE A C 1
ATOM 1019 O O . ILE A 1 130 ? -3.774 0.630 -8.273 1.00 96.81 130 ILE A O 1
ATOM 1023 N N . TYR A 1 131 ? -5.711 1.741 -8.450 1.00 96.31 131 TYR A N 1
ATOM 1024 C CA . TYR A 1 131 ? -6.214 0.918 -9.555 1.00 96.31 131 TYR A CA 1
ATOM 1025 C C . TYR A 1 131 ? -5.407 1.076 -10.847 1.00 96.31 131 TYR A C 1
ATOM 1027 O O . TYR A 1 131 ? -5.334 0.122 -11.623 1.00 96.31 131 TYR A O 1
ATOM 1035 N N . ALA A 1 132 ? -4.751 2.219 -11.070 1.00 96.56 132 ALA A N 1
ATOM 1036 C CA . ALA A 1 132 ? -3.859 2.401 -12.217 1.00 96.56 132 ALA A CA 1
ATOM 1037 C C . ALA A 1 132 ? -2.636 1.465 -12.153 1.00 96.56 132 ALA A C 1
ATOM 1039 O O . ALA A 1 132 ? -2.043 1.139 -13.178 1.00 96.56 132 ALA A O 1
ATOM 1040 N N . HIS A 1 133 ? -2.301 0.977 -10.956 1.00 96.31 133 HIS A N 1
ATOM 1041 C CA . HIS A 1 133 ? -1.204 0.046 -10.700 1.00 96.31 133 HIS A CA 1
ATOM 1042 C C . HIS A 1 133 ? -1.673 -1.402 -10.487 1.00 96.31 133 HIS A C 1
ATOM 1044 O O . HIS A 1 133 ? -0.910 -2.242 -10.002 1.00 96.31 133 HIS A O 1
ATOM 1050 N N . ALA A 1 134 ? -2.920 -1.725 -10.850 1.00 96.06 134 ALA A N 1
ATOM 1051 C CA . ALA A 1 134 ? -3.508 -3.031 -10.571 1.00 96.06 134 ALA A CA 1
ATOM 1052 C C . ALA A 1 134 ? -2.723 -4.202 -11.184 1.00 96.06 134 ALA A C 1
ATOM 1054 O O . ALA A 1 134 ? -2.562 -5.239 -10.538 1.00 96.06 134 ALA A O 1
ATOM 1055 N N . ASP A 1 135 ? -2.212 -4.040 -12.404 1.00 95.69 135 ASP A N 1
ATOM 1056 C CA . ASP A 1 135 ? -1.460 -5.099 -13.080 1.00 95.69 135 ASP A CA 1
ATOM 1057 C C . ASP A 1 135 ? -0.114 -5.363 -12.400 1.00 95.69 135 ASP A C 1
ATOM 1059 O O . ASP A 1 135 ? 0.224 -6.521 -12.163 1.00 95.69 135 ASP A O 1
ATOM 1063 N N . ALA A 1 136 ? 0.585 -4.314 -11.959 1.00 95.12 136 ALA A N 1
ATOM 1064 C CA . ALA A 1 136 ? 1.827 -4.450 -11.200 1.00 95.12 136 ALA A CA 1
ATOM 1065 C C . ALA A 1 136 ? 1.605 -5.142 -9.842 1.00 95.12 136 ALA A C 1
ATOM 1067 O O . ALA A 1 136 ? 2.406 -5.980 -9.430 1.00 95.12 136 ALA A O 1
ATOM 1068 N N . ILE A 1 137 ? 0.488 -4.854 -9.162 1.00 95.81 137 ILE A N 1
ATOM 1069 C CA . ILE A 1 137 ? 0.109 -5.541 -7.917 1.00 95.81 137 ILE A CA 1
ATOM 1070 C C . ILE A 1 137 ? -0.136 -7.033 -8.180 1.00 95.81 137 ILE A C 1
ATOM 1072 O O . ILE A 1 137 ? 0.360 -7.882 -7.440 1.00 95.81 137 ILE A O 1
ATOM 1076 N N . ARG A 1 138 ? -0.884 -7.378 -9.237 1.00 95.50 138 ARG A N 1
ATOM 1077 C CA . ARG A 1 138 ? -1.138 -8.783 -9.610 1.00 95.50 138 ARG A CA 1
ATOM 1078 C C . ARG A 1 138 ? 0.149 -9.513 -9.976 1.00 95.50 138 ARG A C 1
ATOM 1080 O O . ARG A 1 138 ? 0.335 -10.655 -9.558 1.00 95.50 138 ARG A O 1
ATOM 1087 N N . GLU A 1 139 ? 1.034 -8.854 -10.716 1.00 94.69 139 GLU A N 1
ATOM 1088 C CA . GLU A 1 139 ? 2.340 -9.390 -11.083 1.00 94.69 139 GLU A CA 1
ATOM 1089 C C . GLU A 1 139 ? 3.190 -9.669 -9.838 1.00 94.69 139 GLU A C 1
ATOM 1091 O O . GLU A 1 139 ? 3.703 -10.777 -9.686 1.00 94.69 139 GLU A O 1
ATOM 1096 N N . ALA A 1 140 ? 3.251 -8.726 -8.891 1.00 93.94 140 ALA A N 1
ATOM 1097 C CA . ALA A 1 140 ? 3.964 -8.907 -7.629 1.00 93.94 140 ALA A CA 1
ATOM 1098 C C . ALA A 1 140 ? 3.462 -10.134 -6.850 1.00 93.94 140 ALA A C 1
ATOM 1100 O O . ALA A 1 140 ? 4.265 -10.911 -6.336 1.00 93.94 140 ALA A O 1
ATOM 1101 N N . VAL A 1 141 ? 2.145 -10.367 -6.810 1.00 94.12 141 VAL A N 1
ATOM 1102 C CA . VAL A 1 141 ? 1.579 -11.585 -6.206 1.00 94.12 141 VAL A CA 1
ATOM 1103 C C . VAL A 1 141 ? 1.993 -12.840 -6.975 1.00 94.12 141 VAL A C 1
ATOM 1105 O O . VAL A 1 141 ? 2.388 -13.832 -6.358 1.00 94.12 141 VAL A O 1
ATOM 1108 N N . SER A 1 142 ? 1.926 -12.801 -8.308 1.00 92.81 142 SER A N 1
ATOM 1109 C CA . SER A 1 142 ? 2.248 -13.941 -9.172 1.00 92.81 142 SER A CA 1
ATOM 1110 C C . SER A 1 142 ? 3.701 -14.403 -9.039 1.00 92.81 142 SER A C 1
ATOM 1112 O O . SER A 1 142 ? 3.970 -15.584 -9.237 1.00 92.81 142 SE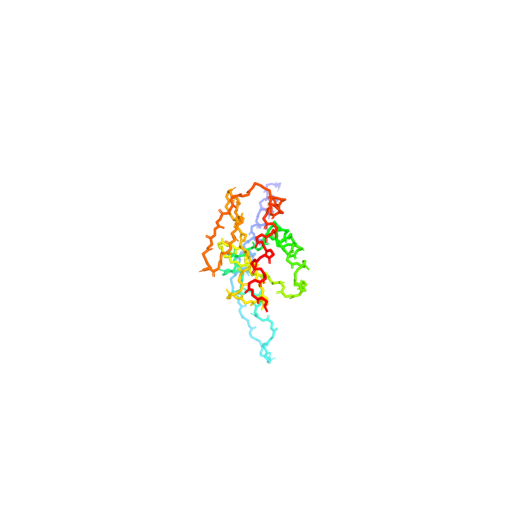R A O 1
ATOM 1114 N N . ARG A 1 143 ? 4.634 -13.515 -8.674 1.00 91.06 143 ARG A N 1
ATOM 1115 C CA . ARG A 1 143 ? 6.051 -13.861 -8.446 1.00 91.06 143 ARG A CA 1
ATOM 1116 C C . ARG A 1 143 ? 6.277 -14.767 -7.229 1.00 91.06 143 ARG A C 1
ATOM 1118 O O . ARG A 1 143 ? 7.326 -15.396 -7.123 1.00 91.06 143 ARG A O 1
ATOM 1125 N N . TYR A 1 144 ? 5.331 -14.815 -6.289 1.00 88.75 144 TYR A N 1
ATOM 1126 C CA . TYR A 1 144 ? 5.462 -15.553 -5.023 1.00 88.75 144 TYR A CA 1
ATOM 1127 C C . TYR A 1 144 ? 4.541 -16.772 -4.897 1.00 88.75 144 TYR A C 1
ATOM 1129 O O . TYR A 1 144 ? 4.514 -17.401 -3.822 1.00 88.75 144 TYR A O 1
ATOM 1137 N N . GLN A 1 145 ? 3.748 -17.038 -5.937 1.00 76.25 145 GLN A N 1
ATOM 1138 C CA . GLN A 1 145 ? 2.901 -18.220 -6.050 1.00 76.25 145 GLN A CA 1
ATOM 1139 C C . GLN A 1 145 ? 3.753 -19.468 -6.276 1.00 76.25 145 GLN A C 1
ATOM 1141 O O . GLN A 1 145 ? 3.431 -20.474 -5.605 1.00 76.25 145 GLN A O 1
#

pLDDT: mean 80.59, std 19.96, range [34.53, 97.44]

Secondary structure (DSSP, 8-state):
-HHHHHHHHHHHHHHHHHHHHHTTS-----------SS-SSSSSTTS--S----HHHHHHHHHHHHHHTTTS-GGGEEEEEETTEEEEEETT-TTSEEEEEE-SSSSEEEEEE-TT--EEEEEESSGGGGGGGHHHHHHHHHTT-

Foldseek 3Di:
DVVVVVVVVVVVVVVVVVVVVVVVDDDDDDDDDDDDDPPPPPPPPPPPPQWDDDPQLVVLLVVLLVLQCVQDPSVQWDWDTDNQWIWTAGNPDPVQTLWTWGPVDPWTWIWGADPVRDTDTDTDPDSVCVVVCSVSSNVSSVSVD

Sequence (145 aa):
VAKAAQQFLTERVNDRLKTALRAGTAQEVEVELSPSSAEVAVADLDRDTEIETTLEELEGYQIVKAIACGVVKPHRIAQRDSKSYFAVLLDDNNRKPIARLHFNGKQKYLGLLDEDKVETRHPIDGLDEIYAHADAIREAVSRYQ

Radius of gyration: 27.58 Å; chains: 1; bounding box: 38×57×71 Å